Protein AF-A0A1A8HKE3-F1 (afdb_monomer_lite)

Foldseek 3Di:
DDPVVCVVVDPPLVVVVVVLVVCVVVVVLLCLLVNLVNLVVVCVVPVVPDDPVVNVCSSVVSVVSSVVVVVVVVVVVPD

Radius of gyration: 15.37 Å; ch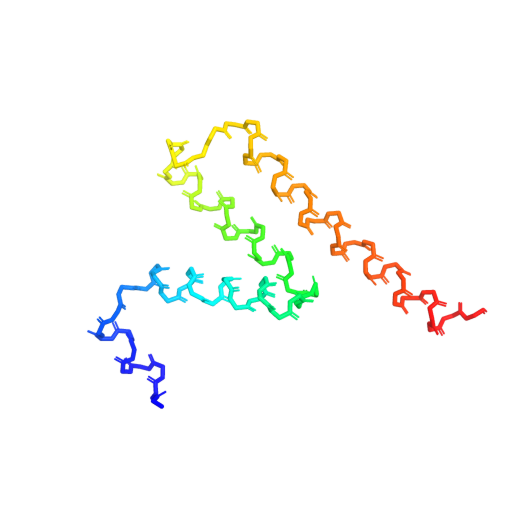ains: 1; bounding box: 29×38×40 Å

InterPro domains:
  IPR029400 TERF1-interacting nuclear factor 2, N-terminal domain [PF14973] (21-75)
  IPR039098 TERF1-interacting nuclear factor 2 [PTHR15512] (2-75)

Structure (mmCIF, N/CA/C/O backbone):
data_AF-A0A1A8HKE3-F1
#
_entry.id   AF-A0A1A8HKE3-F1
#
loop_
_atom_site.group_PDB
_atom_site.id
_atom_site.type_symbol
_atom_site.label_atom_id
_atom_site.label_alt_id
_atom_site.label_comp_id
_atom_site.label_asym_id
_atom_site.label_entity_id
_atom_site.label_seq_id
_atom_site.pdbx_PDB_ins_code
_atom_site.Cartn_x
_atom_site.Cartn_y
_atom_site.Cartn_z
_atom_site.occupancy
_atom_site.B_iso_or_equiv
_atom_site.auth_seq_id
_atom_site.auth_comp_id
_atom_site.auth_asym_id
_atom_site.auth_atom_id
_atom_site.pdbx_PDB_model_num
ATOM 1 N N . ILE A 1 1 ? -8.079 -23.322 -6.138 1.00 62.47 1 ILE A N 1
ATOM 2 C CA . ILE A 1 1 ? -6.781 -23.551 -6.824 1.00 62.47 1 ILE A CA 1
ATOM 3 C C . ILE A 1 1 ? -5.668 -23.380 -5.789 1.00 62.47 1 ILE A C 1
ATOM 5 O O . ILE A 1 1 ? -5.733 -22.398 -5.056 1.00 62.47 1 ILE A O 1
ATOM 9 N N . PRO A 1 2 ? -4.705 -24.309 -5.666 1.00 78.69 2 PRO A N 1
ATOM 10 C CA . PRO A 1 2 ? -3.609 -24.211 -4.697 1.00 78.69 2 PRO A CA 1
ATOM 11 C C . PRO A 1 2 ? -2.652 -23.046 -5.005 1.00 78.69 2 PRO A C 1
ATOM 13 O O . PRO A 1 2 ? -2.339 -22.789 -6.167 1.00 78.69 2 PRO A O 1
ATOM 16 N N . LEU A 1 3 ? -2.117 -22.386 -3.970 1.00 68.25 3 LEU A N 1
ATOM 17 C CA . LEU A 1 3 ? -1.114 -21.311 -4.101 1.00 68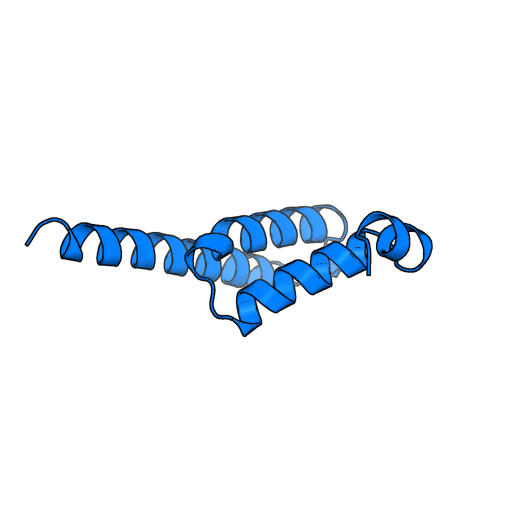.25 3 LEU A CA 1
ATOM 18 C C . LEU A 1 3 ? 0.140 -21.751 -4.874 1.00 68.25 3 LEU A C 1
ATOM 20 O O . LEU A 1 3 ? 0.709 -20.968 -5.631 1.00 68.25 3 LEU A O 1
ATOM 24 N N . ALA A 1 4 ? 0.547 -23.012 -4.712 1.00 70.00 4 ALA A N 1
ATOM 25 C CA . ALA A 1 4 ? 1.675 -23.589 -5.438 1.00 70.00 4 ALA A CA 1
ATOM 26 C C . ALA A 1 4 ? 1.441 -23.602 -6.960 1.00 70.00 4 ALA A C 1
ATOM 28 O O . ALA A 1 4 ? 2.345 -23.280 -7.723 1.00 70.00 4 ALA A O 1
ATOM 29 N N . SER A 1 5 ? 0.213 -23.890 -7.402 1.00 69.38 5 SER A N 1
ATOM 30 C CA . SER A 1 5 ? -0.152 -23.919 -8.823 1.00 69.38 5 SER A CA 1
ATOM 31 C C . SER A 1 5 ? -0.189 -22.519 -9.445 1.00 69.38 5 SER A C 1
ATOM 33 O O . SER A 1 5 ? 0.178 -22.355 -10.602 1.00 69.38 5 SER A O 1
ATOM 35 N N . LEU A 1 6 ? -0.573 -21.494 -8.675 1.00 62.66 6 LEU A N 1
ATOM 36 C CA . LEU A 1 6 ? -0.544 -20.095 -9.123 1.00 62.66 6 LEU A CA 1
ATOM 37 C C . LEU A 1 6 ? 0.884 -19.598 -9.376 1.00 62.66 6 LEU A C 1
ATOM 39 O O . LEU A 1 6 ? 1.109 -18.898 -10.355 1.00 62.66 6 LEU A O 1
ATOM 43 N N . ARG A 1 7 ? 1.856 -19.996 -8.543 1.00 67.19 7 ARG A N 1
ATOM 44 C CA . ARG A 1 7 ? 3.273 -19.621 -8.717 1.00 67.19 7 ARG A CA 1
ATOM 45 C C . ARG A 1 7 ? 3.915 -20.215 -9.974 1.00 67.19 7 ARG A C 1
ATOM 47 O O . ARG A 1 7 ? 4.867 -19.638 -10.480 1.00 67.19 7 ARG A O 1
ATOM 54 N N . LEU A 1 8 ? 3.408 -21.350 -10.462 1.00 74.62 8 LEU A N 1
ATOM 55 C CA . LEU A 1 8 ? 3.878 -21.978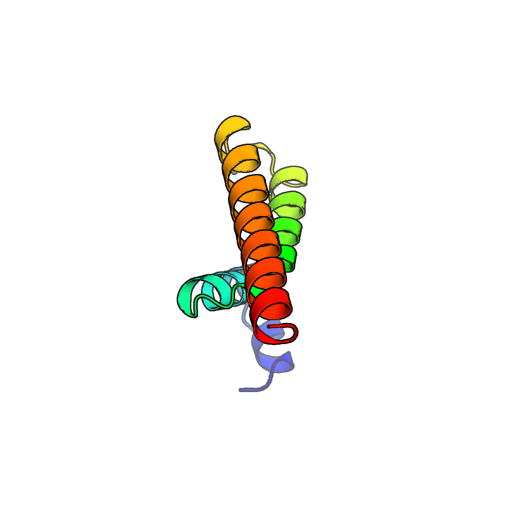 -11.704 1.00 74.62 8 LEU A CA 1
ATOM 56 C C . LEU A 1 8 ? 3.346 -21.276 -12.961 1.00 74.62 8 LEU A C 1
ATOM 58 O O . LEU A 1 8 ? 3.959 -21.374 -14.017 1.00 74.62 8 LEU A O 1
ATOM 62 N N . LEU A 1 9 ? 2.206 -20.590 -12.852 1.00 72.94 9 LEU A N 1
ATOM 63 C CA . LEU A 1 9 ? 1.498 -19.992 -13.988 1.00 72.94 9 LEU A CA 1
ATOM 64 C C . LEU A 1 9 ? 1.622 -18.466 -14.040 1.00 72.94 9 LEU A C 1
ATOM 66 O O . LEU A 1 9 ? 1.469 -17.877 -15.106 1.00 72.94 9 LEU A O 1
ATOM 70 N N . VAL A 1 10 ? 1.871 -17.821 -12.899 1.00 76.94 10 VAL A N 1
ATOM 71 C CA . VAL A 1 10 ? 1.852 -16.365 -12.753 1.00 76.94 10 VAL A CA 1
ATOM 72 C C . VAL A 1 10 ? 3.137 -15.899 -12.060 1.00 76.94 10 VAL A C 1
ATOM 74 O O . VAL A 1 10 ? 3.456 -16.399 -10.976 1.00 76.94 10 VAL A O 1
ATOM 77 N N . PRO A 1 11 ? 3.858 -14.913 -12.629 1.00 86.94 11 PRO A N 1
ATOM 78 C CA . PRO A 1 11 ? 5.011 -14.295 -11.987 1.00 86.94 11 PRO A CA 1
ATOM 79 C C . PRO A 1 11 ? 4.712 -13.871 -10.534 1.00 86.94 11 PRO A C 1
ATOM 81 O O . PRO A 1 11 ? 3.681 -13.237 -10.287 1.00 86.94 11 PRO A O 1
ATOM 84 N N . PRO A 1 12 ? 5.609 -14.139 -9.563 1.00 86.44 12 PRO A N 1
ATOM 85 C CA . PRO A 1 12 ? 5.371 -13.838 -8.147 1.00 86.44 12 PRO A CA 1
ATOM 86 C C . PRO A 1 12 ? 4.975 -12.384 -7.868 1.00 86.44 12 PRO A C 1
ATOM 88 O O . PRO A 1 12 ? 4.098 -12.134 -7.042 1.00 86.44 12 PRO A O 1
ATOM 91 N N . LEU A 1 13 ? 5.564 -11.431 -8.599 1.00 89.62 13 LEU A N 1
ATOM 92 C CA . LEU A 1 13 ? 5.234 -10.012 -8.475 1.00 89.62 13 LEU A CA 1
ATOM 93 C C . LEU A 1 13 ? 3.771 -9.730 -8.839 1.00 89.62 13 LEU A C 1
ATOM 95 O O . LEU A 1 13 ? 3.102 -8.997 -8.124 1.00 89.62 13 LEU A O 1
ATOM 99 N N . GLN A 1 14 ? 3.243 -10.345 -9.901 1.00 91.62 14 GLN A N 1
ATOM 100 C CA . GLN A 1 14 ? 1.844 -10.161 -10.298 1.00 91.62 14 GLN A CA 1
ATOM 101 C C . GLN A 1 14 ? 0.883 -10.721 -9.247 1.00 91.62 14 GLN A C 1
ATOM 103 O O . GLN A 1 14 ? -0.140 -10.100 -8.965 1.00 91.62 14 GLN A O 1
ATOM 108 N N . LEU A 1 15 ? 1.226 -11.852 -8.623 1.00 92.19 15 LEU A N 1
ATOM 109 C CA . LEU A 1 15 ? 0.446 -12.401 -7.511 1.00 92.19 15 LEU A CA 1
ATOM 110 C C . LEU A 1 15 ? 0.448 -11.460 -6.304 1.00 92.19 15 LEU A C 1
ATOM 112 O O . LEU A 1 15 ? -0.602 -11.233 -5.705 1.00 92.19 15 LEU A O 1
ATOM 116 N N . MET A 1 16 ? 1.604 -10.888 -5.963 1.00 94.25 16 MET A N 1
ATOM 117 C CA . MET A 1 16 ? 1.705 -9.901 -4.889 1.00 94.25 16 MET A CA 1
ATOM 118 C C . MET A 1 16 ? 0.898 -8.644 -5.212 1.00 94.25 16 MET A C 1
ATOM 120 O O . MET A 1 16 ? 0.067 -8.246 -4.401 1.00 94.25 16 MET A O 1
ATOM 124 N N . THR A 1 17 ? 1.043 -8.078 -6.411 1.00 94.62 17 THR A N 1
ATOM 125 C CA . THR A 1 17 ? 0.262 -6.917 -6.860 1.00 94.62 17 THR A CA 1
ATOM 126 C C . THR A 1 17 ? -1.237 -7.203 -6.822 1.00 94.62 17 THR A C 1
ATOM 128 O O . THR A 1 17 ? -2.004 -6.385 -6.318 1.00 94.62 17 THR A O 1
ATOM 131 N N . ALA A 1 18 ? -1.670 -8.383 -7.278 1.00 94.69 18 ALA A N 1
ATOM 132 C CA . ALA A 1 18 ? -3.066 -8.800 -7.197 1.00 94.69 18 ALA A CA 1
ATOM 133 C C . ALA A 1 18 ? -3.544 -8.902 -5.740 1.00 94.69 18 ALA A C 1
ATOM 135 O O . ALA A 1 18 ? -4.642 -8.447 -5.426 1.00 94.69 18 ALA A O 1
ATOM 136 N N . SER A 1 19 ? -2.719 -9.441 -4.839 1.00 95.44 19 SER A N 1
ATOM 137 C CA . SER A 1 19 ? -3.020 -9.494 -3.405 1.00 95.44 19 SER A CA 1
ATOM 138 C C . SER A 1 19 ? -3.165 -8.097 -2.797 1.00 95.44 19 SER A C 1
ATOM 140 O O . SER A 1 19 ? -4.125 -7.848 -2.071 1.00 95.44 19 SER A O 1
ATOM 142 N N . MET A 1 20 ? -2.257 -7.169 -3.115 1.00 97.56 20 MET A N 1
ATOM 143 C CA . MET A 1 20 ? -2.333 -5.785 -2.629 1.00 97.56 20 MET A CA 1
ATOM 144 C C . MET A 1 20 ? -3.562 -5.066 -3.185 1.00 97.56 20 MET A C 1
ATOM 146 O O . MET A 1 20 ? -4.264 -4.372 -2.454 1.00 97.56 20 MET A O 1
ATOM 150 N N . TRP A 1 21 ? -3.891 -5.295 -4.457 1.00 96.50 21 TRP A N 1
ATOM 151 C CA . TRP A 1 21 ? -5.108 -4.761 -5.058 1.00 96.50 21 TRP A CA 1
ATOM 152 C C . TRP A 1 21 ? -6.376 -5.269 -4.360 1.00 96.50 21 TRP A C 1
ATOM 154 O O . TRP A 1 21 ? -7.320 -4.507 -4.158 1.00 96.50 21 TRP A O 1
ATOM 164 N N . GLN A 1 22 ? -6.404 -6.536 -3.935 1.00 97.94 22 GLN A N 1
ATOM 165 C CA . GLN A 1 22 ? -7.536 -7.076 -3.176 1.00 97.94 22 GLN A CA 1
ATOM 166 C C . GLN A 1 22 ? -7.705 -6.412 -1.804 1.00 97.94 22 GLN A C 1
ATOM 168 O O . GLN A 1 22 ? -8.846 -6.178 -1.409 1.00 97.94 22 GLN A O 1
ATOM 173 N N . VAL A 1 23 ? -6.613 -6.078 -1.105 1.00 98.25 23 VAL A N 1
ATOM 174 C CA . VAL A 1 23 ? -6.665 -5.317 0.160 1.00 98.25 23 VAL A CA 1
ATOM 175 C C . VAL A 1 23 ? -7.359 -3.972 -0.057 1.00 98.25 23 VAL A C 1
ATOM 177 O O . VAL A 1 23 ? -8.296 -3.639 0.667 1.00 98.25 23 VAL A O 1
ATOM 180 N N . LEU A 1 24 ? -6.964 -3.241 -1.104 1.00 97.12 24 LEU A N 1
ATOM 181 C CA . LEU A 1 24 ? -7.568 -1.951 -1.449 1.00 97.12 24 LEU A CA 1
ATOM 182 C C . LEU A 1 24 ? -9.040 -2.098 -1.852 1.00 97.12 24 LEU A C 1
ATOM 184 O O . LEU A 1 24 ? -9.887 -1.337 -1.393 1.00 97.12 24 LEU A O 1
ATOM 188 N N . LYS A 1 25 ? -9.370 -3.111 -2.664 1.00 97.88 25 LYS A N 1
ATOM 189 C CA . LYS A 1 25 ? -10.747 -3.373 -3.108 1.00 97.88 25 LYS A CA 1
ATOM 190 C C . LYS A 1 25 ? -11.687 -3.691 -1.944 1.00 97.88 25 LYS A C 1
ATOM 192 O O . LYS A 1 25 ? -12.845 -3.290 -1.973 1.00 97.88 25 LYS A O 1
ATOM 197 N N . LYS A 1 26 ? -11.202 -4.430 -0.945 1.00 97.75 26 LYS A N 1
ATOM 198 C CA . LYS A 1 26 ? -11.969 -4.783 0.258 1.00 97.75 26 LYS A CA 1
ATOM 199 C C . LYS A 1 26 ? -11.940 -3.700 1.332 1.00 97.75 26 LYS A C 1
ATOM 201 O O . LYS A 1 26 ? -12.603 -3.877 2.344 1.00 97.75 26 LYS A O 1
ATOM 206 N N . GLN A 1 27 ? -11.178 -2.624 1.117 1.00 96.81 27 GLN A N 1
ATOM 207 C CA . GLN A 1 27 ? -10.912 -1.599 2.125 1.00 96.81 27 GLN A CA 1
ATOM 208 C C . GLN A 1 27 ? -10.439 -2.216 3.449 1.00 96.81 27 GLN A C 1
ATOM 210 O O . GLN A 1 27 ? -10.840 -1.786 4.525 1.00 96.81 27 GLN A O 1
ATOM 215 N N . ASP A 1 28 ? -9.589 -3.246 3.371 1.00 97.75 28 ASP A N 1
ATOM 216 C CA . ASP A 1 28 ? -8.987 -3.859 4.556 1.00 97.75 28 ASP A CA 1
ATOM 217 C C . ASP A 1 28 ? -7.888 -2.934 5.096 1.00 97.75 28 ASP A C 1
ATOM 219 O O . ASP A 1 28 ? -6.695 -3.106 4.824 1.00 97.75 28 ASP A O 1
ATOM 223 N N . VAL A 1 29 ? -8.320 -1.896 5.817 1.00 97.81 29 VAL A N 1
ATOM 224 C CA . VAL A 1 29 ? -7.460 -0.819 6.319 1.00 97.81 29 VAL A CA 1
ATOM 225 C C . VAL A 1 29 ? -6.366 -1.362 7.235 1.00 97.81 29 VAL A C 1
ATOM 227 O O . VAL A 1 29 ? -5.237 -0.876 7.188 1.00 97.81 29 VAL A O 1
ATOM 230 N N . MET A 1 30 ? -6.645 -2.428 7.988 1.00 97.25 30 MET A N 1
ATOM 231 C CA . MET A 1 30 ? -5.669 -3.074 8.872 1.00 97.25 30 MET A CA 1
ATOM 232 C C . MET A 1 30 ? -4.479 -3.672 8.108 1.00 97.25 30 MET A C 1
ATOM 234 O O . MET A 1 30 ? -3.395 -3.832 8.667 1.00 97.25 30 MET A O 1
ATOM 238 N N . SER A 1 31 ? -4.634 -3.940 6.810 1.00 98.12 31 SER A N 1
ATOM 239 C CA . SER A 1 31 ? -3.558 -4.411 5.936 1.00 98.12 31 SER A CA 1
ATOM 240 C C . SER A 1 31 ? -2.848 -3.2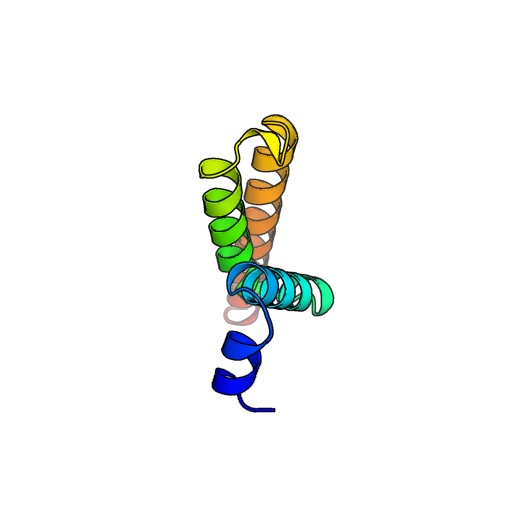89 5.162 1.00 98.12 31 SER A C 1
ATOM 242 O O . SER A 1 31 ? -1.870 -3.566 4.460 1.00 98.12 31 SER A O 1
ATOM 244 N N . TYR A 1 32 ? -3.268 -2.022 5.276 1.00 98.31 32 TYR A N 1
ATOM 245 C CA . TYR A 1 32 ? -2.696 -0.915 4.488 1.00 98.31 32 TYR A CA 1
ATOM 246 C C . TYR A 1 32 ? -1.213 -0.666 4.778 1.00 98.31 32 TYR A C 1
ATOM 248 O O . TYR A 1 32 ? -0.487 -0.239 3.878 1.00 98.31 32 TYR A O 1
ATOM 256 N N . TRP A 1 33 ? -0.730 -0.997 5.981 1.00 98.00 33 TRP A N 1
ATOM 257 C CA . TRP A 1 33 ? 0.701 -0.933 6.287 1.00 98.00 33 TRP A CA 1
ATOM 258 C C . TRP A 1 33 ? 1.533 -1.798 5.326 1.00 98.00 33 TRP A C 1
ATOM 260 O O . TRP A 1 33 ? 2.500 -1.319 4.737 1.00 98.00 33 TRP A O 1
ATOM 270 N N . LYS A 1 34 ? 1.094 -3.040 5.077 1.00 97.94 34 LYS A N 1
ATOM 271 C CA . LYS A 1 34 ? 1.769 -3.978 4.163 1.00 97.94 34 LYS A CA 1
ATOM 272 C C . LYS A 1 34 ? 1.709 -3.514 2.709 1.00 97.94 34 LYS A C 1
ATOM 274 O O . LYS A 1 34 ? 2.661 -3.710 1.958 1.00 97.94 34 LYS A O 1
ATOM 279 N N . VAL A 1 35 ? 0.607 -2.876 2.309 1.00 98.25 35 VAL A N 1
ATOM 280 C CA . VAL A 1 35 ? 0.484 -2.274 0.970 1.00 98.25 35 VAL A CA 1
ATOM 281 C C . VAL A 1 35 ? 1.515 -1.155 0.800 1.00 98.25 35 VAL A C 1
ATOM 283 O O . VAL A 1 35 ? 2.187 -1.094 -0.228 1.00 98.25 35 VAL A O 1
ATOM 286 N N . ALA A 1 36 ? 1.687 -0.307 1.817 1.00 98.12 36 ALA A N 1
ATOM 287 C CA . ALA A 1 36 ? 2.683 0.759 1.793 1.00 98.12 36 ALA A CA 1
ATOM 288 C C . ALA A 1 36 ? 4.122 0.213 1.723 1.00 98.12 36 ALA A C 1
ATOM 290 O O . ALA A 1 36 ? 4.929 0.743 0.962 1.00 98.12 36 ALA A O 1
ATOM 291 N N . GLU A 1 37 ? 4.439 -0.855 2.463 1.00 97.94 37 GLU A N 1
ATOM 292 C CA . GLU A 1 37 ? 5.745 -1.533 2.394 1.00 97.94 37 GLU A CA 1
ATOM 293 C C . GLU A 1 37 ? 6.013 -2.135 1.012 1.00 97.94 37 GLU A C 1
ATOM 295 O O . GLU A 1 37 ? 7.093 -1.947 0.455 1.00 97.94 37 GLU A O 1
ATOM 300 N N . PHE A 1 38 ? 5.019 -2.799 0.416 1.00 96.94 38 PHE A N 1
ATOM 301 C CA . PHE A 1 38 ? 5.141 -3.341 -0.935 1.00 96.94 38 PHE A CA 1
ATOM 302 C C . PHE A 1 38 ? 5.425 -2.245 -1.970 1.00 96.94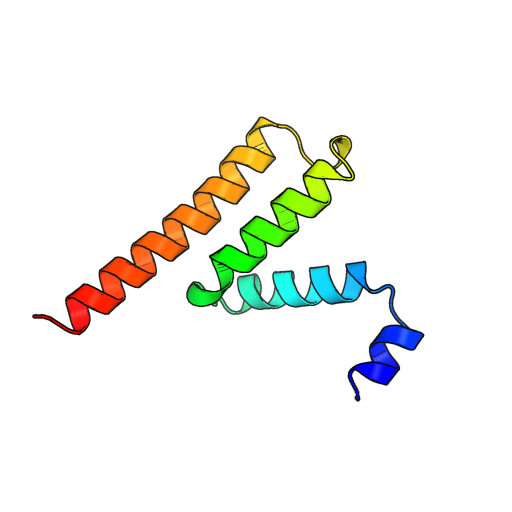 38 PHE A C 1
ATOM 304 O O . PHE A 1 38 ? 6.332 -2.389 -2.787 1.00 96.94 38 PHE A O 1
ATOM 311 N N . ILE A 1 39 ? 4.683 -1.135 -1.920 1.00 95.94 39 ILE A N 1
ATOM 312 C CA . ILE A 1 39 ? 4.882 -0.004 -2.837 1.00 95.94 39 ILE A CA 1
ATOM 313 C C . ILE A 1 39 ? 6.271 0.609 -2.648 1.00 95.94 39 ILE A C 1
ATOM 315 O O . ILE A 1 39 ? 6.937 0.896 -3.640 1.00 95.94 39 ILE A O 1
ATOM 319 N N . ALA A 1 40 ? 6.723 0.783 -1.401 1.00 96.06 40 ALA A N 1
ATOM 320 C CA . ALA A 1 40 ? 8.054 1.308 -1.114 1.00 96.06 40 ALA A CA 1
ATOM 321 C C . ALA A 1 40 ? 9.148 0.444 -1.758 1.00 96.06 40 ALA A C 1
ATOM 323 O O . ALA A 1 40 ? 9.988 0.979 -2.474 1.00 96.06 40 ALA A O 1
ATOM 324 N N . LEU A 1 41 ? 9.074 -0.880 -1.590 1.00 95.81 41 LEU A N 1
ATOM 325 C CA . LEU A 1 41 ? 10.036 -1.821 -2.169 1.00 95.81 41 LEU A CA 1
ATOM 326 C C . LEU A 1 41 ? 10.022 -1.801 -3.702 1.00 95.81 41 LEU A C 1
ATOM 328 O O . LEU A 1 41 ? 11.071 -1.727 -4.335 1.00 95.81 41 LEU A O 1
ATOM 332 N N . VAL A 1 42 ? 8.842 -1.849 -4.324 1.00 94.19 42 VAL A N 1
ATOM 333 C CA . VAL A 1 42 ? 8.741 -1.872 -5.792 1.00 94.19 42 VAL A CA 1
ATOM 334 C C . VAL A 1 42 ? 9.251 -0.565 -6.404 1.00 94.19 42 VAL A C 1
ATOM 336 O O . VAL A 1 42 ? 9.927 -0.599 -7.428 1.00 94.19 42 VAL A O 1
ATOM 339 N N . VAL A 1 43 ? 8.966 0.580 -5.777 1.00 93.06 43 VAL A N 1
ATOM 340 C CA . VAL A 1 43 ? 9.423 1.893 -6.259 1.00 93.06 43 VAL A CA 1
ATOM 341 C C . VAL A 1 43 ? 10.899 2.149 -5.933 1.00 93.06 43 VAL A C 1
ATOM 343 O O . VAL A 1 43 ? 11.542 2.936 -6.618 1.00 93.06 43 VAL A O 1
ATOM 346 N N . GLU A 1 44 ? 11.467 1.498 -4.920 1.00 93.38 44 GLU A N 1
ATOM 347 C CA . GLU A 1 44 ? 12.918 1.495 -4.695 1.00 93.38 44 GLU A CA 1
ATOM 348 C C . GLU A 1 44 ? 13.649 0.708 -5.791 1.00 93.38 44 GLU A C 1
ATOM 350 O O . GLU A 1 44 ? 14.672 1.162 -6.298 1.00 93.38 44 GLU A O 1
ATOM 355 N N . LEU A 1 45 ? 13.092 -0.437 -6.201 1.00 93.12 45 LEU A N 1
ATOM 356 C CA . LEU A 1 45 ? 13.659 -1.281 -7.256 1.00 93.12 45 LEU A CA 1
ATOM 357 C C . LEU A 1 45 ? 13.475 -0.696 -8.663 1.00 93.12 45 LEU A C 1
ATOM 359 O O . LEU A 1 45 ? 14.318 -0.918 -9.530 1.00 93.12 45 LEU A O 1
ATOM 363 N N . VAL A 1 46 ? 12.369 0.012 -8.902 1.00 93.75 46 VAL A N 1
ATOM 364 C CA . VAL A 1 46 ? 12.034 0.634 -10.192 1.00 93.75 46 VAL A CA 1
ATOM 365 C C . VAL A 1 46 ? 11.583 2.079 -9.943 1.00 93.75 46 VAL A C 1
ATOM 367 O O . VAL A 1 46 ? 10.379 2.358 -9.884 1.00 93.75 46 VAL A O 1
ATOM 370 N N . PRO A 1 47 ? 12.527 3.017 -9.752 1.00 89.25 47 PRO A N 1
ATOM 371 C CA . PRO A 1 47 ? 12.217 4.395 -9.375 1.00 89.25 47 PRO A CA 1
ATOM 372 C C . PRO A 1 47 ? 11.426 5.163 -10.440 1.00 89.25 47 PRO A C 1
ATOM 374 O O . PRO A 1 47 ? 10.725 6.116 -10.104 1.00 89.25 47 PRO A O 1
ATOM 377 N N . GLU A 1 48 ? 11.474 4.735 -11.701 1.00 93.06 48 GLU A N 1
ATOM 378 C CA . GLU A 1 48 ? 10.732 5.327 -12.817 1.00 93.06 48 GLU A CA 1
ATOM 379 C C . GLU A 1 48 ? 9.240 4.962 -12.809 1.00 93.06 48 GLU A C 1
ATOM 381 O O . GLU A 1 48 ? 8.454 5.573 -13.532 1.00 93.06 48 GLU A O 1
ATOM 386 N N . LEU A 1 49 ? 8.825 3.988 -11.989 1.00 91.44 49 LEU A N 1
ATOM 387 C CA . LEU A 1 49 ? 7.438 3.522 -11.943 1.00 91.44 49 LEU A CA 1
ATOM 388 C C . LEU A 1 49 ? 6.471 4.614 -11.459 1.00 91.44 49 LEU A C 1
ATOM 390 O O . LEU A 1 49 ? 5.319 4.661 -11.890 1.00 91.44 49 LEU A O 1
ATOM 394 N N . LEU A 1 50 ? 6.925 5.480 -10.548 1.00 90.94 50 LEU A N 1
ATOM 395 C CA . LEU A 1 50 ? 6.119 6.521 -9.914 1.00 90.94 50 LEU A CA 1
ATOM 396 C C . LEU A 1 50 ? 6.964 7.761 -9.620 1.00 90.94 50 LEU A C 1
ATOM 398 O O . LEU A 1 50 ? 8.011 7.682 -8.980 1.00 90.94 50 LEU A O 1
ATOM 402 N N . MET A 1 51 ? 6.445 8.935 -9.989 1.00 93.31 51 MET A N 1
ATOM 403 C CA . MET A 1 51 ? 7.055 10.214 -9.618 1.00 93.31 51 MET A CA 1
ATOM 404 C C . MET A 1 51 ? 7.225 10.337 -8.099 1.00 93.31 51 MET A C 1
ATOM 406 O O . MET A 1 51 ? 6.348 9.930 -7.331 1.00 93.31 51 MET A O 1
ATOM 410 N N . TYR A 1 52 ? 8.320 10.978 -7.670 1.00 90.69 52 TYR A N 1
ATOM 411 C CA . TYR A 1 52 ? 8.676 11.138 -6.254 1.00 90.69 52 TYR A CA 1
ATOM 412 C C . TYR A 1 52 ? 7.517 11.660 -5.391 1.00 90.69 52 TYR A C 1
ATOM 414 O O . TYR A 1 52 ? 7.267 11.167 -4.292 1.00 90.69 52 TYR A O 1
ATOM 422 N N . GLN A 1 53 ? 6.791 12.660 -5.887 1.00 92.56 53 GLN A N 1
ATOM 423 C CA . GLN A 1 53 ? 5.694 13.268 -5.139 1.00 92.56 53 GLN A CA 1
ATOM 424 C C . GLN A 1 53 ? 4.530 12.287 -4.954 1.00 92.56 53 GLN A C 1
ATOM 426 O O . GLN A 1 53 ? 4.023 12.137 -3.843 1.00 92.56 53 GLN A O 1
ATOM 431 N N . HIS A 1 54 ? 4.170 11.553 -6.011 1.00 93.62 54 HIS A N 1
ATOM 432 C CA . HIS A 1 54 ? 3.085 10.575 -5.973 1.00 93.62 54 HIS A CA 1
ATOM 433 C C . HIS A 1 54 ? 3.409 9.384 -5.070 1.00 93.62 54 HIS A C 1
ATOM 435 O O . HIS A 1 54 ? 2.550 8.967 -4.294 1.00 93.62 54 HIS A O 1
ATOM 441 N N . ARG A 1 55 ? 4.647 8.861 -5.101 1.00 93.62 55 ARG A N 1
ATOM 442 C CA . ARG A 1 55 ? 5.043 7.763 -4.197 1.00 93.62 55 ARG A CA 1
ATOM 443 C C . ARG A 1 55 ? 4.971 8.181 -2.728 1.00 93.62 55 ARG A C 1
ATOM 445 O O . ARG A 1 55 ? 4.437 7.435 -1.911 1.00 93.62 55 ARG A O 1
ATOM 452 N N . THR A 1 56 ? 5.441 9.384 -2.396 1.00 95.12 56 THR A N 1
ATOM 453 C CA . THR A 1 56 ? 5.423 9.892 -1.018 1.00 95.12 56 THR A CA 1
ATOM 454 C C . THR A 1 56 ? 3.990 10.087 -0.534 1.00 95.12 56 THR A C 1
ATOM 456 O O . THR A 1 56 ? 3.639 9.599 0.538 1.00 95.12 56 THR A O 1
ATOM 459 N N . GLN A 1 57 ? 3.139 10.729 -1.338 1.00 96.44 57 GLN A N 1
ATOM 460 C CA . GLN A 1 57 ? 1.725 10.919 -1.006 1.00 96.44 57 GLN A CA 1
ATOM 461 C C . GLN A 1 57 ? 0.994 9.587 -0.808 1.00 96.44 57 GLN A C 1
ATOM 463 O O . GLN A 1 57 ? 0.249 9.438 0.157 1.00 96.44 57 GLN A O 1
ATOM 468 N N . LEU A 1 58 ? 1.240 8.605 -1.678 1.00 96.12 58 LEU A N 1
ATOM 469 C CA . LEU A 1 58 ? 0.596 7.297 -1.605 1.00 96.12 58 LEU A CA 1
ATOM 470 C C . LEU A 1 58 ? 0.996 6.525 -0.338 1.00 96.12 58 LEU A C 1
ATOM 472 O O . LEU A 1 58 ? 0.128 6.046 0.390 1.00 96.12 58 LEU A O 1
ATOM 476 N N . ILE A 1 59 ? 2.297 6.445 -0.041 1.00 96.81 59 ILE A N 1
ATOM 477 C CA . ILE A 1 59 ? 2.807 5.750 1.152 1.00 96.81 59 ILE A CA 1
ATOM 478 C C . ILE A 1 59 ? 2.295 6.425 2.429 1.00 96.81 59 ILE A C 1
ATOM 480 O O . ILE A 1 59 ? 1.815 5.745 3.338 1.00 96.81 59 ILE A O 1
ATOM 484 N N . LEU A 1 60 ? 2.367 7.758 2.499 1.00 98.00 60 LEU A N 1
ATOM 485 C CA . LEU A 1 60 ? 1.897 8.505 3.664 1.00 98.00 60 LEU A CA 1
ATOM 486 C C . LEU A 1 60 ? 0.383 8.381 3.843 1.00 98.00 60 LEU A C 1
ATOM 488 O O . LEU A 1 60 ? -0.065 8.155 4.962 1.00 98.00 60 LEU A O 1
ATOM 492 N N . GLY A 1 61 ? -0.399 8.463 2.764 1.00 97.94 61 GLY A N 1
ATOM 493 C CA . GLY A 1 61 ? -1.855 8.321 2.816 1.00 97.94 61 GLY A CA 1
ATOM 494 C C . GLY A 1 61 ? -2.297 6.956 3.349 1.00 97.94 61 GLY A C 1
ATOM 495 O O . GLY A 1 61 ? -3.155 6.886 4.230 1.00 97.94 61 GLY A O 1
ATOM 496 N N . LEU A 1 62 ? -1.662 5.874 2.885 1.00 98.25 62 LEU A N 1
ATOM 497 C CA . LEU A 1 62 ? -1.935 4.518 3.375 1.00 98.25 62 LEU A CA 1
ATOM 498 C C . LEU A 1 62 ? -1.599 4.369 4.865 1.00 98.25 62 LEU A C 1
ATOM 500 O O . LEU A 1 62 ? -2.413 3.852 5.631 1.00 98.25 62 LEU A O 1
ATOM 504 N N . ARG A 1 63 ? -0.427 4.861 5.292 1.00 98.12 63 ARG A N 1
ATOM 505 C CA . ARG A 1 63 ? -0.002 4.799 6.700 1.00 98.12 63 ARG A CA 1
ATOM 506 C C . ARG A 1 63 ? -0.881 5.648 7.610 1.00 98.12 63 ARG A C 1
ATOM 508 O O . ARG A 1 63 ? -1.272 5.180 8.674 1.00 98.12 63 ARG A O 1
ATOM 515 N N . ALA A 1 64 ? -1.224 6.863 7.188 1.00 98.31 64 ALA A N 1
ATOM 516 C CA . ALA A 1 64 ? -2.113 7.738 7.939 1.00 98.31 64 ALA A CA 1
ATOM 517 C C . ALA A 1 64 ? -3.481 7.080 8.142 1.00 98.31 64 ALA A C 1
ATOM 519 O O . ALA A 1 64 ? -3.986 7.056 9.261 1.00 98.31 64 ALA A O 1
ATOM 520 N N . ARG A 1 65 ? -4.054 6.479 7.090 1.00 97.88 65 ARG A N 1
ATOM 521 C CA . ARG A 1 65 ? -5.346 5.796 7.200 1.00 97.88 65 ARG A CA 1
ATOM 522 C C . ARG A 1 65 ? -5.297 4.597 8.154 1.00 97.88 65 ARG A C 1
ATOM 524 O O . ARG A 1 65 ? -6.210 4.454 8.955 1.00 97.88 65 ARG A O 1
ATOM 531 N N . TYR A 1 66 ? -4.233 3.795 8.112 1.00 98.19 66 TYR A N 1
ATOM 532 C CA . TYR A 1 66 ? -4.010 2.696 9.061 1.00 98.19 66 TYR A CA 1
ATOM 533 C C . TYR A 1 66 ? -3.932 3.180 10.517 1.00 98.19 66 TYR A C 1
ATOM 535 O O . TYR A 1 66 ? -4.617 2.648 11.385 1.00 98.19 66 TYR A O 1
ATOM 543 N N . ILE A 1 67 ? -3.134 4.221 10.782 1.00 97.81 67 ILE A N 1
ATOM 544 C CA . ILE A 1 67 ? -2.984 4.787 12.132 1.00 97.81 67 ILE A CA 1
ATOM 545 C C . ILE A 1 67 ? -4.327 5.318 12.644 1.00 97.81 67 ILE A C 1
ATOM 547 O O . ILE A 1 67 ? -4.694 5.050 13.784 1.00 97.81 67 ILE A O 1
ATOM 551 N N . LEU A 1 68 ? -5.076 6.039 11.805 1.00 97.31 68 LEU A N 1
ATOM 552 C CA . LEU A 1 68 ? -6.399 6.549 12.171 1.00 97.31 68 LEU A CA 1
ATOM 553 C C . LEU A 1 68 ? -7.375 5.422 12.528 1.00 97.31 68 LEU A C 1
ATOM 555 O O . LEU A 1 68 ? -8.129 5.568 13.485 1.00 97.31 68 LEU A O 1
ATOM 559 N N . GLU A 1 69 ? -7.347 4.309 11.798 1.00 96.25 69 GLU A N 1
ATOM 560 C CA . GLU A 1 69 ? -8.212 3.153 12.058 1.00 96.25 69 GLU A CA 1
ATOM 561 C C . GLU A 1 69 ? -7.887 2.474 13.394 1.00 96.25 69 GLU A C 1
ATOM 563 O O . GLU A 1 69 ? -8.799 2.135 14.148 1.00 96.25 69 GLU A O 1
ATOM 568 N N . ILE A 1 70 ? -6.598 2.339 13.734 1.00 95.50 70 ILE A N 1
ATOM 569 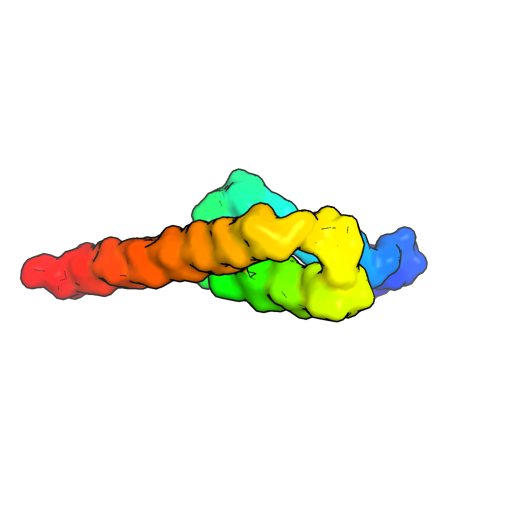C CA . ILE A 1 70 ? -6.183 1.848 15.057 1.00 95.50 70 ILE A CA 1
ATOM 570 C C . ILE A 1 70 ? -6.724 2.767 16.143 1.00 95.50 70 ILE A C 1
ATOM 572 O O . ILE A 1 70 ? -7.374 2.300 17.069 1.00 95.50 70 ILE A O 1
ATOM 576 N N . LEU A 1 71 ? -6.492 4.075 16.017 1.00 94.50 71 LEU A N 1
ATOM 577 C CA . LEU A 1 71 ? -6.937 5.035 17.025 1.00 94.50 71 LEU A CA 1
ATOM 578 C C . LEU A 1 71 ? -8.457 4.994 17.210 1.00 94.50 71 LEU A C 1
ATOM 580 O O . LEU A 1 71 ? -8.929 5.046 18.337 1.00 94.50 71 LEU A O 1
ATOM 584 N N . GLN A 1 72 ? -9.226 4.865 16.128 1.00 92.56 72 GLN A N 1
ATOM 585 C CA . GLN A 1 72 ? -10.682 4.723 16.207 1.00 92.56 72 GLN A CA 1
ATOM 586 C C . GLN A 1 72 ? -11.098 3.410 16.875 1.00 92.56 72 GLN A C 1
ATOM 588 O O . GLN A 1 72 ? -12.014 3.409 17.692 1.00 92.56 72 GLN A O 1
ATOM 593 N N . SER A 1 73 ? -10.407 2.313 16.573 1.00 88.94 73 SER A N 1
ATOM 594 C CA . SER A 1 73 ? -10.686 1.006 17.171 1.00 88.94 73 SER A CA 1
ATOM 595 C C . SER A 1 73 ? -10.404 0.995 18.678 1.00 88.94 73 SER A C 1
ATOM 597 O O . SER A 1 73 ? -11.215 0.486 19.443 1.00 88.94 73 SER A O 1
ATOM 599 N N . GLU A 1 74 ? -9.307 1.614 19.120 1.00 81.12 74 GLU A N 1
ATOM 600 C CA . GLU A 1 74 ? -8.939 1.729 20.540 1.00 81.12 74 GLU A CA 1
ATOM 601 C C . GLU A 1 74 ? -9.934 2.598 21.332 1.00 81.12 74 GLU A C 1
ATOM 603 O O . GLU A 1 74 ? -10.317 2.244 22.446 1.00 81.12 74 GLU A O 1
ATOM 608 N N . GLN A 1 75 ? -10.422 3.698 20.744 1.00 72.81 75 GLN A N 1
ATOM 609 C CA . GLN A 1 75 ? -11.445 4.565 21.356 1.00 72.81 75 GLN A CA 1
ATOM 610 C C . GLN A 1 75 ? -12.795 3.854 21.541 1.00 72.81 75 GLN A C 1
ATOM 612 O O . GLN A 1 75 ? -13.550 4.175 22.450 1.00 72.81 75 GLN A O 1
ATOM 617 N N . LEU A 1 76 ? -13.118 2.871 20.695 1.00 67.12 76 LEU A N 1
ATOM 618 C CA . LEU A 1 76 ? -14.325 2.053 20.860 1.00 67.12 76 LEU A CA 1
ATOM 619 C C . LEU A 1 76 ? -14.176 0.985 21.954 1.00 67.12 76 LEU A C 1
ATOM 621 O O . LEU A 1 76 ? -15.182 0.479 22.450 1.00 67.12 76 LEU A O 1
ATOM 625 N N . VAL A 1 77 ? -12.942 0.630 22.322 1.00 64.19 77 VAL A N 1
ATOM 626 C CA . VAL A 1 77 ? -12.640 -0.364 23.366 1.00 64.19 77 VAL A CA 1
ATOM 627 C C . VAL A 1 77 ? -12.523 0.285 24.753 1.00 64.19 77 VAL A C 1
ATOM 629 O O . VAL A 1 77 ? -12.781 -0.384 25.752 1.00 64.19 77 VAL A O 1
ATOM 632 N N . ASN A 1 78 ? -12.213 1.583 24.824 1.00 52.03 78 ASN A N 1
ATOM 633 C CA . ASN A 1 78 ? -12.170 2.382 26.054 1.00 52.03 78 ASN A CA 1
ATOM 634 C C . ASN A 1 78 ? -13.108 3.606 25.935 1.00 52.03 78 ASN A C 1
ATOM 636 O O . ASN A 1 78 ? -12.645 4.662 25.501 1.00 52.03 78 ASN A O 1
ATOM 640 N N . PRO A 1 79 ? -14.408 3.476 26.274 1.00 54.91 79 PRO A N 1
ATOM 641 C CA . PRO A 1 79 ? -15.339 4.606 26.282 1.00 54.91 79 PRO A CA 1
ATOM 642 C C . PRO A 1 79 ? -15.070 5.613 27.410 1.00 54.91 79 PRO A C 1
ATOM 644 O O . PRO A 1 79 ? -14.600 5.198 28.496 1.00 54.91 79 PRO A O 1
#

Sequence (79 aa):
IPLASLRLLVPPLQLMTASMWQVLKKQDVMSYWKVAEFIALVVELVPELLMYQHRTQLILGLRARYILEILQSEQLVNP

Organism: NCBI:txid1143690

Secondary structure (DSSP, 8-state):
--HHHHHHHS-HHHHHHHHHHHHHHTT-GGGHHHHHHHHHHHHHH-GGGS-HHHHHHHHHHHHHHHHHHHHHHHHHH--

pLDDT: mean 89.81, std 11.63, range [52.03, 98.31]